Protein AF-A0A952TZ99-F1 (afdb_monomer_lite)

pLDDT: mean 70.32, std 14.77, range [40.38, 92.81]

Radius of gyration: 36.83 Å; chains: 1; bounding box: 68×53×85 Å

Sequence (101 aa):
MKSSGDKPKTSSVPHEWQGDPLVTAEKIFSWAKEQIPLVDCFLVAMSVHVILLPIMWIAGWALPWPKPPVITTIIEYDLRNWPKVAKPKDVVQIVDPDLNP

Structure (mmCIF, N/CA/C/O backbone):
data_AF-A0A952TZ99-F1
#
_entry.id   AF-A0A952TZ99-F1
#
loop_
_atom_site.group_PDB
_atom_site.id
_atom_site.type_symbol
_atom_site.label_atom_id
_atom_site.label_alt_id
_atom_site.label_comp_id
_atom_site.label_asym_id
_atom_site.label_entity_id
_atom_site.label_seq_id
_atom_site.pdbx_PDB_ins_code
_atom_site.Cartn_x
_atom_site.Cartn_y
_atom_site.Cartn_z
_atom_site.occupancy
_atom_site.B_iso_or_equiv
_atom_site.auth_seq_id
_atom_site.auth_comp_id
_atom_site.auth_asym_id
_atom_site.auth_atom_id
_atom_site.pdbx_PDB_model_num
ATOM 1 N N . MET A 1 1 ? -4.469 -46.878 -50.139 1.00 46.84 1 MET A N 1
ATOM 2 C CA . MET A 1 1 ? -4.219 -46.066 -48.928 1.00 46.84 1 MET A CA 1
ATOM 3 C C . MET A 1 1 ? -3.200 -44.984 -49.261 1.00 46.84 1 MET A C 1
ATOM 5 O O . MET A 1 1 ? -2.034 -45.303 -49.445 1.00 46.84 1 MET A O 1
ATOM 9 N N . LYS A 1 2 ? -3.626 -43.727 -49.409 1.00 40.38 2 LYS A N 1
ATOM 10 C CA . LYS A 1 2 ? -2.728 -42.563 -49.439 1.00 40.38 2 LYS A CA 1
ATOM 11 C C . LYS A 1 2 ? -3.336 -41.515 -48.514 1.00 40.38 2 LYS A C 1
ATOM 13 O O . LYS A 1 2 ? -4.358 -40.922 -48.835 1.00 40.38 2 LYS A O 1
ATOM 18 N N . SER A 1 3 ? -2.741 -41.411 -47.330 1.00 47.81 3 SER A N 1
ATOM 19 C CA . SER A 1 3 ? -3.019 -40.383 -46.332 1.00 47.81 3 SER A CA 1
ATOM 20 C C . SER A 1 3 ? -2.532 -39.046 -46.891 1.00 47.81 3 SER A C 1
ATOM 22 O O . SER A 1 3 ? -1.335 -38.879 -47.125 1.00 47.81 3 SER A O 1
ATOM 24 N N . SER A 1 4 ? -3.458 -38.135 -47.190 1.00 45.50 4 SER A N 1
ATOM 25 C CA . SER A 1 4 ? -3.139 -36.759 -47.564 1.00 45.50 4 SER A CA 1
ATOM 26 C C . SER A 1 4 ? -3.068 -35.954 -46.274 1.00 45.50 4 SER A C 1
ATOM 28 O O . SER A 1 4 ? -4.094 -35.558 -45.733 1.00 45.50 4 SER A O 1
ATOM 30 N N . GLY A 1 5 ? -1.858 -35.803 -45.736 1.00 44.69 5 GLY A N 1
ATOM 31 C CA . GLY A 1 5 ? -1.610 -34.974 -44.564 1.00 44.69 5 GLY A CA 1
ATOM 32 C C . GLY A 1 5 ? -1.842 -33.503 -44.890 1.00 44.69 5 GLY A C 1
ATOM 33 O O . GLY A 1 5 ? -1.146 -32.936 -45.735 1.00 44.69 5 GLY A O 1
ATOM 34 N N . ASP A 1 6 ? -2.807 -32.901 -44.201 1.00 49.31 6 ASP A N 1
ATOM 35 C CA . ASP A 1 6 ? -2.952 -31.455 -44.083 1.00 49.31 6 ASP A CA 1
ATOM 36 C C . ASP A 1 6 ? -1.644 -30.853 -43.556 1.00 49.31 6 ASP A C 1
ATOM 38 O O . ASP A 1 6 ? -1.185 -31.168 -42.455 1.00 49.31 6 ASP A O 1
ATOM 42 N N . LYS A 1 7 ? -1.020 -29.979 -44.351 1.00 50.00 7 LYS A N 1
ATOM 43 C CA . LYS A 1 7 ? 0.069 -29.125 -43.868 1.00 50.00 7 LYS A CA 1
ATOM 44 C C . LYS A 1 7 ? -0.539 -27.933 -43.117 1.00 50.00 7 LYS A C 1
ATOM 46 O O . LYS A 1 7 ? -1.457 -27.303 -43.645 1.00 50.00 7 LYS A O 1
ATOM 51 N N . PRO A 1 8 ? -0.032 -27.581 -41.924 1.00 46.59 8 PRO A N 1
ATOM 52 C CA . PRO A 1 8 ? -0.563 -26.468 -41.152 1.00 46.59 8 PRO A CA 1
ATOM 53 C C . PRO A 1 8 ? -0.279 -25.146 -41.875 1.00 46.59 8 PRO A C 1
ATOM 55 O O . PRO A 1 8 ? 0.852 -24.880 -42.284 1.00 46.59 8 PRO A O 1
ATOM 58 N N . LYS A 1 9 ? -1.317 -24.314 -42.029 1.00 46.62 9 LYS A N 1
ATOM 59 C CA . LYS A 1 9 ? -1.200 -22.926 -42.488 1.00 46.62 9 LYS A CA 1
ATOM 60 C C . LYS A 1 9 ? -0.266 -22.182 -41.534 1.00 46.62 9 LYS A C 1
ATOM 62 O O . LYS A 1 9 ? -0.642 -21.864 -40.409 1.00 46.62 9 LYS A O 1
ATOM 67 N N . THR A 1 10 ? 0.952 -21.915 -41.988 1.00 49.53 10 THR A N 1
ATOM 68 C CA . THR A 1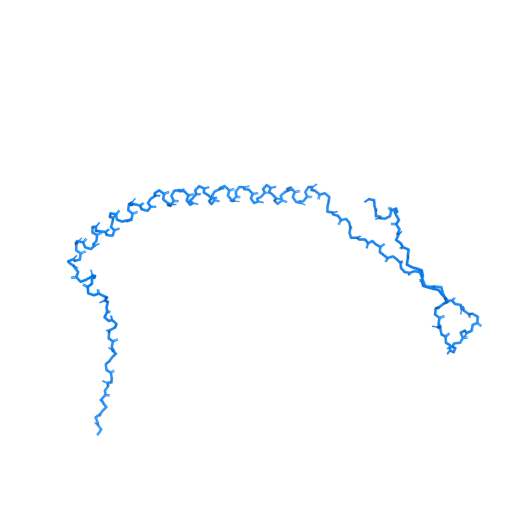 10 ? 1.870 -20.975 -41.351 1.00 49.53 10 THR A CA 1
ATOM 69 C C . THR A 1 10 ? 1.195 -19.612 -41.324 1.00 49.53 10 THR A C 1
ATOM 71 O O . THR A 1 10 ? 0.962 -19.013 -42.372 1.00 49.53 10 THR A O 1
ATOM 74 N N . SER A 1 11 ? 0.843 -19.173 -40.118 1.00 50.00 11 SER A N 1
ATOM 75 C CA . SER A 1 11 ? 0.426 -17.814 -39.786 1.00 50.00 11 SER A CA 1
ATOM 76 C C . SER A 1 11 ? 1.381 -16.821 -40.449 1.00 50.00 11 SER A C 1
ATOM 78 O O . SER A 1 11 ? 2.515 -16.650 -40.003 1.00 50.00 11 SER A O 1
ATOM 80 N N . SER A 1 12 ? 0.938 -16.209 -41.545 1.00 54.94 12 SER A N 1
ATOM 81 C CA . SER A 1 12 ? 1.674 -15.169 -42.249 1.00 54.94 12 SER A CA 1
ATOM 82 C C . SER A 1 12 ? 1.760 -13.945 -41.346 1.00 54.94 12 SER A C 1
ATOM 84 O O . SER A 1 12 ? 0.761 -13.267 -41.107 1.00 54.94 12 SER A O 1
ATOM 86 N N . VAL A 1 13 ? 2.960 -13.701 -40.827 1.00 60.31 13 VAL A N 1
ATOM 87 C CA . VAL A 1 13 ? 3.334 -12.450 -40.165 1.00 60.31 13 VAL A CA 1
ATOM 88 C C . VAL A 1 13 ? 3.039 -11.286 -41.133 1.00 60.31 13 VAL A C 1
ATOM 90 O O . VAL A 1 13 ? 3.228 -11.460 -42.340 1.00 60.31 13 VAL A O 1
ATOM 93 N N . PRO A 1 14 ? 2.536 -10.128 -40.662 1.00 58.16 14 PRO A N 1
ATOM 94 C CA . PRO A 1 14 ? 2.203 -9.004 -41.535 1.00 58.16 14 PRO A CA 1
ATOM 95 C C . PRO A 1 14 ? 3.403 -8.575 -42.389 1.00 58.16 14 PRO A C 1
ATOM 97 O O . PRO A 1 14 ? 4.516 -8.468 -41.880 1.00 58.16 14 PRO A O 1
ATOM 100 N N . HIS A 1 15 ? 3.160 -8.276 -43.669 1.00 56.41 15 HIS A N 1
ATOM 101 C CA . HIS A 1 15 ? 4.173 -7.919 -44.680 1.00 56.41 15 HIS A CA 1
ATOM 102 C C . HIS A 1 15 ? 5.069 -6.720 -44.282 1.00 56.41 15 HIS A C 1
ATOM 104 O O . HIS A 1 15 ? 6.140 -6.522 -44.843 1.00 56.41 15 HIS A O 1
ATOM 110 N N . GLU A 1 16 ? 4.657 -5.928 -43.288 1.00 58.34 16 GLU A N 1
ATOM 111 C CA . GLU A 1 16 ? 5.422 -4.811 -42.715 1.00 58.34 16 GLU A CA 1
ATOM 112 C C . GLU A 1 16 ? 6.670 -5.255 -41.923 1.00 58.34 16 GLU A C 1
ATOM 114 O O . GLU A 1 16 ? 7.613 -4.483 -41.766 1.00 58.34 16 GLU A O 1
ATOM 119 N N . TRP A 1 17 ? 6.715 -6.512 -41.471 1.00 56.72 17 TRP A N 1
ATOM 120 C CA . TRP A 1 17 ? 7.840 -7.087 -40.719 1.00 56.72 17 TRP A CA 1
ATOM 121 C C . TRP A 1 17 ? 8.797 -7.907 -41.591 1.00 56.72 17 TRP A C 1
ATOM 123 O O . TRP A 1 17 ? 9.708 -8.557 -41.084 1.00 56.72 17 TRP A O 1
ATOM 133 N N . GLN A 1 18 ? 8.606 -7.881 -42.911 1.00 59.75 18 GLN A N 1
ATOM 134 C CA . GLN A 1 18 ? 9.430 -8.595 -43.884 1.00 59.75 18 GLN A CA 1
ATOM 135 C C . GLN A 1 18 ? 10.614 -7.722 -44.348 1.00 59.75 18 GLN A C 1
ATOM 137 O O . GLN A 1 18 ? 10.832 -7.532 -45.541 1.00 59.75 18 GLN A O 1
ATOM 142 N N . GLY A 1 19 ? 11.338 -7.126 -43.397 1.00 65.50 19 GLY A N 1
ATOM 143 C CA . GLY A 1 19 ? 12.552 -6.337 -43.635 1.00 65.50 19 GLY A CA 1
ATOM 144 C C . GLY A 1 19 ? 13.808 -7.090 -43.201 1.00 65.50 19 GLY A C 1
ATOM 145 O O . GLY A 1 19 ? 13.726 -7.999 -42.373 1.00 65.50 19 GLY A O 1
ATOM 146 N N . ASP A 1 20 ? 14.969 -6.715 -43.749 1.00 70.88 20 ASP A N 1
ATOM 147 C CA . ASP A 1 20 ? 16.261 -7.327 -43.416 1.00 70.88 20 ASP A CA 1
ATOM 148 C C . ASP A 1 20 ? 16.429 -7.483 -41.889 1.00 70.88 20 ASP A C 1
ATOM 150 O O . ASP A 1 20 ? 16.154 -6.542 -41.130 1.00 70.88 20 ASP A O 1
ATOM 154 N N . PRO A 1 21 ? 16.875 -8.655 -41.395 1.00 68.38 21 PRO A N 1
ATOM 155 C CA . PRO A 1 21 ? 16.900 -8.959 -39.961 1.00 68.38 21 PRO A CA 1
ATOM 156 C C . PRO A 1 21 ? 17.784 -7.991 -39.164 1.00 68.38 21 PRO A C 1
ATOM 158 O O . PRO A 1 21 ? 17.516 -7.737 -37.993 1.00 68.38 21 PRO A O 1
ATOM 161 N N . LEU A 1 22 ? 18.797 -7.404 -39.809 1.00 69.38 22 LEU A N 1
ATOM 162 C CA . LEU A 1 22 ? 19.672 -6.395 -39.210 1.00 69.38 22 LEU A CA 1
ATOM 163 C C . LEU A 1 22 ? 18.953 -5.051 -39.007 1.00 69.38 22 LEU A C 1
ATOM 165 O O . LEU A 1 22 ? 19.009 -4.489 -37.918 1.00 69.38 22 LEU A O 1
ATOM 169 N N . VAL A 1 23 ? 18.198 -4.584 -40.005 1.00 72.38 23 VAL A N 1
ATOM 170 C CA . VAL A 1 23 ? 17.434 -3.322 -39.932 1.00 72.38 23 VAL A CA 1
ATOM 171 C C . VAL A 1 23 ? 16.301 -3.432 -38.908 1.00 72.38 23 VAL A C 1
ATOM 173 O O . VAL A 1 23 ? 16.020 -2.496 -38.159 1.00 72.38 23 VAL A O 1
ATOM 176 N N . THR A 1 24 ? 15.675 -4.606 -38.824 1.00 75.00 24 THR A N 1
ATOM 177 C CA . THR A 1 24 ? 14.631 -4.891 -37.833 1.00 75.00 24 THR A CA 1
ATOM 178 C C . THR A 1 24 ? 15.200 -4.897 -36.411 1.00 75.00 24 THR A C 1
ATOM 180 O O . THR A 1 24 ? 14.587 -4.331 -35.507 1.00 75.00 24 THR A O 1
ATOM 183 N N . ALA A 1 25 ? 16.393 -5.466 -36.206 1.00 79.31 25 ALA A N 1
ATOM 184 C CA . ALA A 1 25 ? 17.064 -5.464 -34.906 1.00 79.31 25 ALA A CA 1
ATOM 185 C C . ALA A 1 25 ? 17.446 -4.046 -34.448 1.00 79.31 25 ALA A C 1
ATOM 187 O O . ALA A 1 25 ? 17.205 -3.690 -33.294 1.00 79.31 25 ALA A O 1
ATOM 188 N N . GLU A 1 26 ? 17.978 -3.217 -35.347 1.00 83.00 26 GLU A N 1
ATOM 189 C CA . GLU A 1 26 ? 18.319 -1.822 -35.041 1.00 83.00 26 GLU A CA 1
ATOM 190 C C . GLU A 1 26 ? 17.081 -0.995 -34.673 1.00 83.00 26 GLU A C 1
ATOM 192 O O . GLU A 1 26 ? 17.108 -0.248 -33.693 1.00 83.00 26 GLU A O 1
ATOM 197 N N . LYS A 1 27 ? 15.968 -1.193 -35.392 1.00 80.62 27 LYS A N 1
ATOM 198 C CA . LYS A 1 27 ? 14.689 -0.517 -35.128 1.00 80.62 27 LYS A CA 1
ATOM 199 C C . LYS A 1 27 ? 14.065 -0.939 -33.794 1.00 80.62 27 LYS A C 1
ATOM 201 O O . LYS A 1 27 ? 13.515 -0.107 -33.074 1.00 80.62 27 LYS A O 1
ATOM 206 N N . ILE A 1 28 ? 14.168 -2.220 -33.437 1.00 83.62 28 ILE A N 1
ATOM 207 C CA . ILE A 1 28 ? 13.726 -2.720 -32.126 1.00 83.62 28 ILE A CA 1
ATOM 208 C C . ILE A 1 28 ? 14.606 -2.141 -31.016 1.00 83.62 28 ILE A C 1
ATOM 210 O O . ILE A 1 28 ? 14.099 -1.772 -29.960 1.00 83.62 28 ILE A O 1
ATOM 214 N N . PHE A 1 29 ? 15.913 -2.020 -31.245 1.00 84.19 29 PHE A N 1
ATOM 215 C CA . PHE A 1 29 ? 16.838 -1.483 -30.252 1.00 84.19 29 PHE A CA 1
ATOM 216 C C . PHE A 1 29 ? 16.652 0.021 -30.021 1.00 84.19 29 PHE A C 1
ATOM 218 O O . PHE A 1 29 ? 16.690 0.471 -28.873 1.00 84.19 29 PHE A O 1
ATOM 225 N N . SER A 1 30 ? 16.411 0.803 -31.077 1.00 84.06 30 SER A N 1
ATOM 226 C CA . SER A 1 30 ? 16.079 2.226 -30.939 1.00 84.06 30 SER A CA 1
ATOM 227 C C . SER A 1 30 ? 14.747 2.412 -30.215 1.00 84.06 30 SER A C 1
ATOM 229 O O . SER A 1 30 ? 14.677 3.193 -29.270 1.00 84.06 30 SER A O 1
ATOM 231 N N . TRP A 1 31 ? 13.733 1.620 -30.570 1.00 84.94 31 TRP A N 1
ATOM 232 C CA . TRP A 1 31 ? 12.444 1.622 -29.881 1.00 84.94 31 TRP A CA 1
ATOM 233 C C . TRP A 1 31 ? 12.576 1.224 -28.402 1.00 84.94 31 TRP A C 1
ATOM 235 O O . TRP A 1 31 ? 12.000 1.870 -27.532 1.00 84.94 31 TRP A O 1
ATOM 245 N N . ALA A 1 32 ? 13.386 0.213 -28.080 1.00 83.12 32 ALA A N 1
ATOM 246 C CA . ALA A 1 32 ? 13.631 -0.201 -26.699 1.00 83.12 32 ALA A CA 1
ATOM 247 C C . ALA A 1 32 ? 14.346 0.888 -25.883 1.00 83.12 32 ALA A C 1
ATOM 249 O O . ALA A 1 32 ? 14.019 1.097 -24.715 1.00 83.12 32 ALA A O 1
ATOM 250 N N . LYS A 1 33 ? 15.283 1.625 -26.495 1.00 84.38 33 LYS A N 1
ATOM 251 C CA . LYS A 1 33 ? 15.922 2.785 -25.856 1.00 84.38 33 LYS A CA 1
ATOM 252 C C . LYS A 1 33 ? 14.928 3.899 -25.541 1.00 84.38 33 LYS A C 1
ATOM 254 O O . LYS A 1 33 ? 15.053 4.537 -24.501 1.00 84.38 33 LYS A O 1
ATOM 259 N N . GLU A 1 34 ? 13.931 4.107 -26.392 1.00 87.00 34 GLU A N 1
ATOM 260 C CA . GLU A 1 34 ? 12.865 5.084 -26.144 1.00 87.00 34 GLU A CA 1
ATOM 261 C C . GLU A 1 34 ? 11.961 4.690 -24.964 1.00 87.00 34 GLU A C 1
ATOM 263 O O . GLU A 1 34 ? 11.370 5.565 -24.335 1.00 87.00 34 GLU A O 1
ATOM 268 N N . GLN A 1 35 ? 11.890 3.401 -24.608 1.00 87.38 35 GLN A N 1
ATOM 269 C CA . GLN A 1 35 ? 11.110 2.928 -23.456 1.00 87.38 35 GLN A CA 1
ATOM 270 C C . GLN A 1 35 ? 11.838 3.064 -22.109 1.00 87.38 35 GLN A C 1
ATOM 272 O O . GLN A 1 35 ? 11.189 2.973 -21.068 1.00 87.38 35 GLN A O 1
ATOM 277 N N . ILE A 1 36 ? 13.153 3.315 -22.095 1.00 87.69 36 ILE A N 1
ATOM 278 C CA . ILE A 1 36 ? 13.950 3.489 -20.863 1.00 87.69 36 ILE A CA 1
ATOM 279 C C . ILE A 1 36 ? 13.301 4.471 -19.867 1.00 87.69 36 ILE A C 1
ATOM 281 O O . ILE A 1 36 ? 13.104 4.077 -18.719 1.00 87.69 36 ILE A O 1
ATOM 285 N N . PRO A 1 37 ? 12.884 5.696 -20.253 1.00 90.12 37 PRO A N 1
ATOM 286 C CA . PRO A 1 37 ? 12.267 6.627 -19.305 1.00 90.12 37 PRO A CA 1
ATOM 287 C C . PRO A 1 37 ? 10.922 6.141 -18.746 1.00 90.12 37 PRO A C 1
ATOM 289 O O . PRO A 1 37 ? 10.583 6.459 -17.605 1.00 90.12 37 PRO A O 1
ATOM 292 N N . LEU A 1 38 ? 10.151 5.357 -19.511 1.00 87.38 38 LEU A N 1
ATOM 293 C CA . LEU A 1 38 ? 8.911 4.760 -19.007 1.00 87.38 38 LEU A CA 1
ATOM 294 C C . LEU A 1 38 ? 9.206 3.680 -17.966 1.00 87.38 38 LEU A C 1
ATOM 296 O O . LEU A 1 38 ? 8.513 3.605 -16.952 1.00 87.38 38 LEU A O 1
ATOM 300 N N . VAL A 1 39 ? 10.244 2.873 -18.194 1.00 89.75 39 VAL A N 1
ATOM 301 C CA . VAL A 1 39 ? 10.688 1.848 -17.243 1.00 89.75 39 VAL A CA 1
ATOM 302 C C . VAL A 1 39 ? 11.233 2.493 -15.969 1.00 89.75 39 VAL A C 1
ATOM 304 O O . VAL A 1 39 ? 10.868 2.058 -14.879 1.00 89.75 39 VAL A O 1
ATOM 307 N N . ASP A 1 40 ? 12.016 3.565 -16.081 1.00 89.00 40 ASP A N 1
ATOM 308 C CA . ASP A 1 40 ? 12.514 4.314 -14.923 1.00 89.00 40 ASP A CA 1
ATOM 309 C C . ASP A 1 40 ? 11.361 4.908 -14.102 1.00 89.00 40 ASP A C 1
ATOM 311 O O . ASP A 1 40 ? 11.312 4.744 -12.881 1.00 89.00 40 ASP A O 1
ATOM 315 N N . CYS A 1 41 ? 10.377 5.533 -14.759 1.00 90.62 41 CYS A N 1
ATOM 316 C CA . CYS A 1 41 ? 9.192 6.062 -14.084 1.00 90.62 41 CYS A CA 1
ATOM 317 C C . CYS A 1 41 ? 8.376 4.950 -13.403 1.00 90.62 41 CYS A C 1
ATOM 319 O O . CYS A 1 41 ? 7.955 5.100 -12.254 1.00 90.62 41 CYS A O 1
ATOM 321 N N . PHE A 1 42 ? 8.205 3.810 -14.074 1.00 91.50 42 PHE A N 1
ATOM 322 C CA . PHE A 1 42 ? 7.520 2.644 -13.524 1.00 91.50 42 PHE A CA 1
ATOM 323 C C . PHE A 1 42 ? 8.243 2.066 -12.299 1.00 91.50 42 PHE A C 1
ATOM 325 O O . PHE A 1 42 ? 7.599 1.756 -11.296 1.00 91.50 42 PHE A O 1
ATOM 332 N N . LEU A 1 43 ? 9.574 1.966 -12.337 1.00 91.38 43 LEU A N 1
ATOM 333 C CA . LEU A 1 43 ? 10.380 1.489 -11.212 1.00 91.38 43 LEU A CA 1
ATOM 334 C C . LEU A 1 43 ? 10.313 2.440 -10.014 1.00 91.38 43 LEU A C 1
ATOM 336 O O . LEU A 1 43 ? 10.197 1.984 -8.874 1.00 91.38 43 LEU A O 1
ATOM 340 N N . VAL A 1 44 ? 10.329 3.752 -10.257 1.00 92.81 44 VAL A N 1
ATOM 341 C CA . VAL A 1 44 ? 10.132 4.759 -9.204 1.00 92.81 44 VAL A CA 1
ATOM 342 C C . VAL A 1 44 ? 8.722 4.668 -8.620 1.00 92.81 44 VAL A C 1
ATOM 344 O O . VAL A 1 44 ? 8.559 4.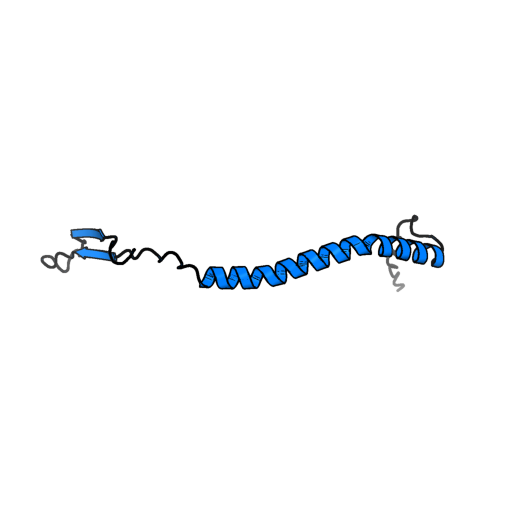670 -7.403 1.00 92.81 44 VAL A O 1
ATOM 347 N N . ALA A 1 45 ? 7.695 4.524 -9.457 1.00 91.06 45 ALA A N 1
ATOM 348 C CA . ALA A 1 45 ? 6.331 4.335 -8.978 1.00 91.06 45 ALA A CA 1
ATOM 349 C C . ALA A 1 45 ? 6.219 3.067 -8.114 1.00 91.06 45 ALA A C 1
ATOM 351 O O . ALA A 1 45 ? 5.670 3.120 -7.012 1.00 91.06 45 ALA A O 1
ATOM 352 N N . MET A 1 46 ? 6.790 1.946 -8.559 1.00 90.31 46 MET A N 1
ATOM 353 C CA . MET A 1 46 ? 6.812 0.692 -7.805 1.00 90.31 46 MET A CA 1
ATOM 354 C C . MET A 1 46 ? 7.544 0.820 -6.466 1.00 90.31 46 MET A C 1
ATOM 356 O O . MET A 1 46 ? 7.044 0.320 -5.459 1.00 90.31 46 MET A O 1
ATOM 360 N N . SER A 1 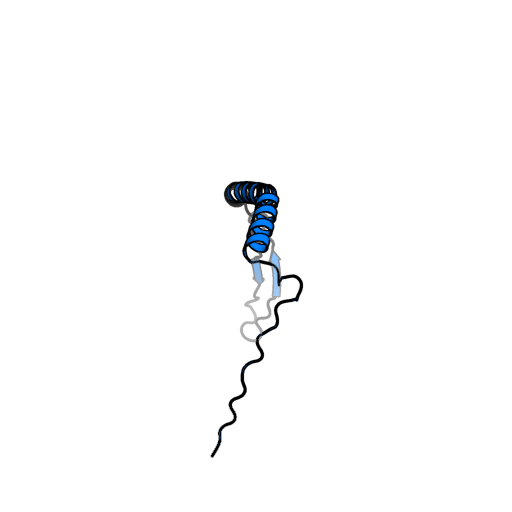47 ? 8.687 1.510 -6.417 1.00 91.88 47 SER A N 1
ATOM 361 C CA . SER A 1 47 ? 9.437 1.689 -5.168 1.00 91.88 47 SER A CA 1
ATOM 362 C C . SER A 1 47 ? 8.654 2.510 -4.141 1.00 91.88 47 SER A C 1
ATOM 364 O O . SER A 1 47 ? 8.598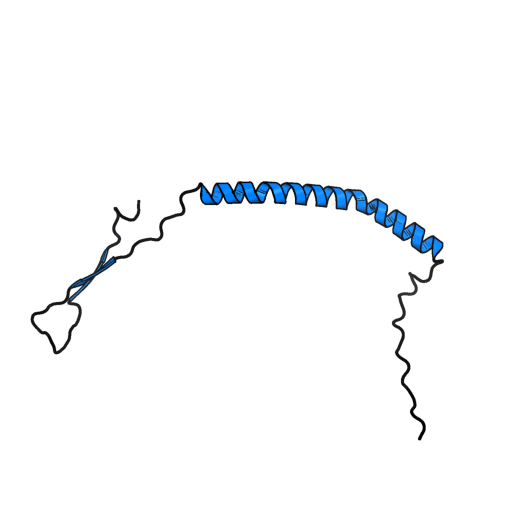 2.132 -2.969 1.00 91.88 47 SER A O 1
ATOM 366 N N . VAL A 1 48 ? 7.954 3.561 -4.580 1.00 92.38 48 VAL A N 1
ATOM 367 C CA . VAL A 1 48 ? 7.059 4.346 -3.718 1.00 92.38 48 VAL A CA 1
ATOM 368 C C . VAL A 1 48 ? 5.933 3.474 -3.162 1.00 92.38 48 VAL A C 1
ATOM 370 O O . VAL A 1 48 ? 5.673 3.523 -1.963 1.00 92.38 48 VAL A O 1
ATOM 373 N N . HIS A 1 49 ? 5.301 2.630 -3.982 1.00 89.56 49 HIS A N 1
ATOM 374 C CA . HIS A 1 49 ? 4.222 1.747 -3.521 1.00 89.56 49 HIS A CA 1
ATOM 375 C C . HIS A 1 49 ? 4.712 0.690 -2.525 1.00 89.56 49 HIS A C 1
ATOM 377 O O . HIS A 1 49 ? 4.044 0.443 -1.520 1.00 89.56 49 HIS A O 1
ATOM 383 N N . VAL A 1 50 ? 5.889 0.102 -2.761 1.00 91.94 50 VAL A N 1
ATOM 384 C CA . VAL A 1 50 ? 6.504 -0.876 -1.846 1.00 91.94 50 VAL A CA 1
ATOM 385 C C . VAL A 1 50 ? 6.814 -0.252 -0.485 1.00 91.94 50 VAL A C 1
ATOM 387 O O . VAL 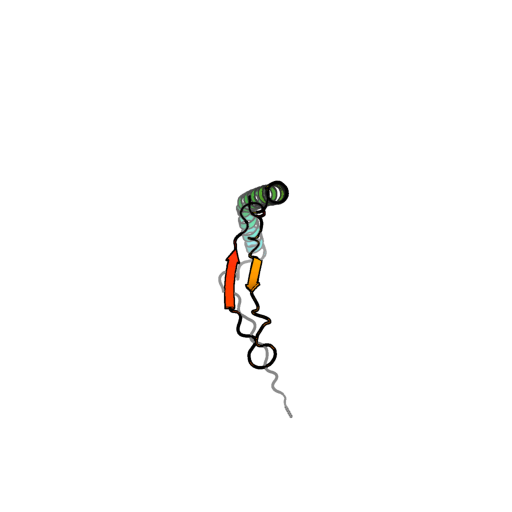A 1 50 ? 6.708 -0.942 0.523 1.00 91.94 50 VAL A O 1
ATOM 390 N N . ILE A 1 51 ? 7.151 1.040 -0.433 1.00 88.50 51 ILE A N 1
ATOM 391 C CA . ILE A 1 51 ? 7.402 1.762 0.825 1.00 88.50 51 ILE A CA 1
ATOM 392 C C . ILE A 1 51 ? 6.093 2.237 1.475 1.00 88.50 51 ILE A C 1
ATOM 394 O O . ILE A 1 51 ? 5.956 2.190 2.697 1.00 88.50 51 ILE A O 1
ATOM 398 N N . LEU A 1 52 ? 5.108 2.672 0.689 1.00 89.31 52 LEU A N 1
ATOM 399 C CA . LEU A 1 52 ? 3.840 3.191 1.207 1.00 89.31 52 LEU A CA 1
ATOM 400 C C . LEU A 1 52 ? 2.972 2.089 1.831 1.00 89.31 52 LEU A C 1
ATOM 402 O O . LEU A 1 52 ? 2.301 2.323 2.835 1.00 89.31 52 LEU A O 1
ATOM 406 N N . LEU A 1 53 ? 3.004 0.881 1.265 1.00 88.00 53 LEU A N 1
ATOM 407 C CA . LEU A 1 53 ? 2.223 -0.262 1.737 1.00 88.00 53 LEU A CA 1
ATOM 408 C C . LEU A 1 53 ? 2.518 -0.639 3.203 1.00 88.00 53 LEU A C 1
ATOM 410 O O . LEU A 1 53 ? 1.561 -0.713 3.972 1.00 88.00 53 LEU A O 1
ATOM 414 N N . PRO A 1 54 ? 3.775 -0.825 3.654 1.00 86.88 54 PRO A N 1
ATOM 415 C CA . PRO A 1 54 ? 4.066 -1.113 5.056 1.00 86.88 54 PRO A CA 1
ATOM 416 C C . PRO A 1 54 ? 3.736 0.064 5.981 1.00 86.88 54 PRO A C 1
ATOM 418 O O . PRO A 1 54 ? 3.287 -0.167 7.099 1.00 86.88 54 PRO A O 1
ATOM 421 N N . ILE A 1 55 ? 3.888 1.313 5.527 1.00 86.62 55 ILE A N 1
ATOM 422 C CA . ILE A 1 55 ? 3.504 2.495 6.318 1.00 86.62 55 ILE A CA 1
ATOM 423 C C . ILE A 1 55 ? 1.990 2.505 6.552 1.00 86.62 55 ILE A C 1
ATOM 425 O O . ILE A 1 55 ? 1.538 2.635 7.690 1.00 86.62 55 ILE A O 1
ATOM 429 N N . MET A 1 56 ? 1.205 2.320 5.490 1.00 87.12 56 MET A N 1
ATOM 430 C CA . MET A 1 56 ? -0.254 2.251 5.572 1.00 87.12 56 MET A CA 1
ATOM 431 C C . MET A 1 56 ? -0.716 1.040 6.385 1.00 87.12 56 MET A C 1
ATOM 433 O O . MET A 1 56 ? -1.664 1.143 7.160 1.00 87.12 56 MET A O 1
ATOM 437 N N . TRP A 1 57 ? -0.018 -0.090 6.259 1.00 86.50 57 TRP A N 1
ATOM 438 C CA . TRP A 1 57 ? -0.282 -1.286 7.049 1.00 86.50 57 TRP A CA 1
ATOM 439 C C . TRP A 1 57 ? -0.104 -1.011 8.542 1.00 86.50 57 TRP A C 1
ATOM 441 O O . TRP A 1 57 ? -1.027 -1.236 9.320 1.00 86.50 57 TRP A O 1
ATOM 451 N N . ILE A 1 58 ? 1.040 -0.455 8.947 1.00 86.38 58 ILE A N 1
ATOM 452 C CA . ILE A 1 58 ? 1.312 -0.115 10.350 1.00 86.38 58 ILE A CA 1
ATOM 453 C C . ILE A 1 58 ? 0.301 0.918 10.863 1.00 86.38 58 ILE A C 1
ATOM 455 O O . ILE A 1 58 ? -0.214 0.761 11.968 1.00 86.38 58 ILE A O 1
ATOM 459 N N . ALA A 1 59 ? -0.036 1.931 10.062 1.00 84.88 59 ALA A N 1
ATOM 460 C CA . ALA A 1 59 ? -1.050 2.919 10.425 1.00 84.88 59 ALA A CA 1
ATOM 461 C C . ALA A 1 59 ? -2.434 2.280 10.647 1.00 84.88 59 ALA A C 1
ATOM 463 O O . ALA A 1 59 ? -3.116 2.630 11.607 1.00 84.88 59 ALA A O 1
ATOM 464 N N . GLY A 1 60 ? -2.823 1.305 9.820 1.00 83.88 60 GLY A N 1
ATOM 465 C CA . GLY A 1 60 ? -4.071 0.555 9.981 1.00 83.88 60 GLY A CA 1
ATOM 466 C C . GLY A 1 60 ? -4.119 -0.295 11.254 1.00 83.88 60 GLY A C 1
ATOM 467 O O . GLY A 1 60 ? -5.183 -0.451 11.842 1.00 83.88 60 GLY A O 1
ATOM 468 N N . TRP A 1 61 ? -2.978 -0.805 11.723 1.00 80.12 61 TRP A N 1
ATOM 469 C CA . TRP A 1 61 ? -2.887 -1.483 13.024 1.00 80.12 61 TRP A CA 1
ATOM 470 C C . TRP A 1 61 ? -2.848 -0.512 14.208 1.00 80.12 61 TRP A C 1
ATOM 472 O O . TRP A 1 61 ? -3.307 -0.859 15.294 1.00 80.12 61 TRP A O 1
ATOM 482 N N . ALA A 1 62 ? -2.289 0.683 14.015 1.00 77.88 62 ALA A N 1
ATOM 483 C CA . ALA A 1 62 ? -2.168 1.698 15.058 1.00 77.88 62 ALA A CA 1
ATOM 484 C C . ALA A 1 62 ? -3.476 2.468 15.310 1.00 77.88 62 ALA A C 1
ATOM 486 O O . ALA A 1 62 ? -3.685 2.977 16.411 1.00 77.88 62 ALA A O 1
ATOM 487 N N . LEU A 1 63 ? -4.353 2.569 14.309 1.00 76.94 63 LEU A N 1
ATOM 488 C CA . LEU A 1 63 ? -5.669 3.178 14.464 1.00 76.94 63 LEU A CA 1
ATOM 489 C C . LEU A 1 63 ? -6.608 2.217 15.213 1.00 76.94 63 LEU A C 1
ATOM 491 O O . LEU A 1 63 ? -6.694 1.042 14.850 1.00 76.94 63 LEU A O 1
ATOM 495 N N . PRO A 1 64 ? -7.331 2.684 16.249 1.00 73.81 64 PRO A N 1
ATOM 496 C CA . PRO A 1 64 ? -8.333 1.862 16.905 1.00 73.81 64 PRO A CA 1
ATOM 497 C C . PRO A 1 64 ? -9.425 1.531 15.888 1.00 73.81 64 PRO A C 1
ATOM 499 O O . PRO A 1 64 ? -10.130 2.415 15.400 1.00 73.81 64 PRO A O 1
ATOM 502 N N . TRP A 1 65 ? -9.548 0.250 15.550 1.00 75.56 65 TRP A N 1
ATOM 503 C CA . TRP A 1 65 ? -10.646 -0.224 14.720 1.00 75.56 65 TRP A CA 1
ATOM 504 C C . TRP A 1 65 ? -11.973 0.106 15.410 1.00 75.56 65 TRP A C 1
ATOM 506 O O . TRP A 1 65 ? -12.072 -0.070 16.631 1.00 75.56 65 TRP A O 1
ATOM 516 N N . PRO A 1 66 ? -12.993 0.573 14.666 1.00 73.69 66 PRO A N 1
ATOM 517 C CA . PRO A 1 66 ? -14.317 0.762 15.236 1.00 73.69 66 PRO A CA 1
ATOM 518 C C . PRO A 1 66 ? -14.767 -0.570 15.837 1.00 73.69 66 PRO A C 1
ATOM 520 O O . PRO A 1 66 ? -14.768 -1.602 15.159 1.00 73.69 66 PRO A O 1
ATOM 523 N N . LYS A 1 67 ? -15.082 -0.562 17.135 1.00 69.75 67 LYS A N 1
ATOM 524 C CA . LYS A 1 67 ? -15.549 -1.763 17.826 1.00 69.75 67 LYS A CA 1
ATOM 525 C C . LYS A 1 67 ? -16.866 -2.202 17.176 1.00 69.75 67 LYS A C 1
ATOM 527 O O . LYS A 1 67 ? -17.717 -1.351 16.912 1.00 69.75 67 LYS A O 1
ATOM 532 N N . PRO A 1 68 ? -17.047 -3.499 16.875 1.00 70.38 68 PRO A N 1
ATOM 533 C CA . PRO A 1 68 ? -18.332 -3.977 16.390 1.00 70.38 68 PRO A CA 1
ATOM 534 C C . PRO A 1 68 ? -19.395 -3.731 17.474 1.00 70.38 68 PRO A C 1
ATOM 536 O O . PRO A 1 68 ? -19.119 -4.001 18.647 1.00 70.38 68 PRO A O 1
ATOM 539 N N . PRO A 1 69 ? -20.593 -3.233 17.115 1.00 71.19 69 PRO A N 1
ATOM 540 C CA . PRO A 1 69 ? -21.630 -2.945 18.094 1.00 71.19 69 PRO A CA 1
ATOM 541 C C . PRO A 1 69 ? -22.049 -4.235 18.798 1.00 71.19 69 PRO A C 1
ATOM 543 O O . PRO A 1 69 ? -22.412 -5.225 18.155 1.00 71.19 69 PRO A O 1
ATOM 546 N N . VAL A 1 70 ? -22.010 -4.224 20.128 1.00 70.31 70 VAL A N 1
ATOM 547 C CA . VAL A 1 70 ? -22.467 -5.352 20.939 1.00 70.31 70 VAL A CA 1
ATOM 548 C C . VAL A 1 70 ? -23.966 -5.194 21.171 1.00 70.31 70 VAL A C 1
ATOM 550 O O . VAL A 1 70 ? -24.404 -4.384 21.982 1.00 70.31 70 VAL A O 1
ATOM 553 N N . ILE A 1 71 ? -24.763 -5.959 20.425 1.00 70.44 71 ILE A N 1
ATOM 554 C CA . ILE A 1 71 ? -26.220 -6.003 20.586 1.00 70.44 71 ILE A CA 1
ATOM 555 C C . ILE A 1 71 ? -26.541 -7.138 21.555 1.00 70.44 71 ILE A C 1
ATOM 557 O O . ILE A 1 71 ? -26.347 -8.309 21.221 1.00 70.44 71 ILE A O 1
ATOM 561 N N . THR A 1 72 ? -27.044 -6.814 22.746 1.00 67.75 72 THR A N 1
ATOM 562 C CA . THR A 1 72 ? -27.577 -7.825 23.666 1.00 67.75 72 THR A CA 1
ATOM 563 C C . THR A 1 72 ? -29.101 -7.843 23.570 1.00 67.75 72 THR A C 1
ATOM 565 O O . THR A 1 72 ? -29.770 -6.811 23.588 1.00 67.75 72 THR A O 1
ATOM 568 N N . THR A 1 73 ? -29.668 -9.037 23.386 1.00 67.31 73 THR A N 1
ATOM 569 C CA . THR A 1 73 ? -31.123 -9.239 23.387 1.00 67.31 73 THR A CA 1
ATOM 570 C C . THR A 1 73 ? -31.500 -9.909 24.696 1.00 67.31 73 THR A C 1
ATOM 572 O O . THR A 1 73 ? -31.113 -11.056 24.931 1.00 67.31 73 THR A O 1
ATOM 575 N N . ILE A 1 74 ? -32.241 -9.203 25.548 1.00 66.94 74 ILE A N 1
ATOM 576 C CA . ILE A 1 74 ? -32.774 -9.765 26.791 1.00 66.94 74 ILE A CA 1
ATOM 577 C C . ILE A 1 74 ? -34.164 -10.316 26.486 1.00 66.94 74 ILE A C 1
ATOM 579 O O . ILE A 1 74 ? -35.022 -9.604 25.964 1.00 66.94 74 ILE A O 1
ATOM 583 N N . ILE A 1 75 ? -34.372 -11.599 26.783 1.00 63.91 75 ILE A N 1
ATOM 584 C CA . ILE A 1 75 ? -35.654 -12.271 26.573 1.00 63.91 75 ILE A CA 1
ATOM 585 C C . ILE A 1 75 ? -36.295 -12.505 27.937 1.00 63.91 75 ILE A C 1
ATOM 587 O O . ILE A 1 75 ? -35.828 -13.343 28.712 1.00 63.91 75 ILE A O 1
ATOM 591 N N . GLU A 1 76 ? -37.377 -11.786 28.225 1.00 64.00 76 GLU A N 1
ATOM 592 C CA . GLU A 1 76 ? -38.165 -12.027 29.431 1.00 64.00 76 GLU A CA 1
ATOM 593 C C . GLU A 1 76 ? -39.165 -13.164 29.186 1.00 64.00 76 GLU A C 1
ATOM 595 O O . GLU A 1 76 ? -40.148 -13.028 28.446 1.00 64.00 76 GLU A O 1
ATOM 600 N N . TYR A 1 77 ? -38.915 -14.310 29.822 1.00 58.25 77 TYR A N 1
ATOM 601 C CA . TYR A 1 77 ? -39.846 -15.436 29.834 1.00 58.25 77 TYR A CA 1
ATOM 602 C C . TYR A 1 77 ? -40.748 -15.363 31.066 1.00 58.25 77 TYR A C 1
ATOM 604 O O . TYR A 1 77 ? -40.278 -15.417 32.202 1.00 58.25 77 TYR A O 1
ATOM 612 N N . ASP A 1 78 ? -42.062 -15.304 30.847 1.00 60.47 78 ASP A N 1
ATOM 613 C CA . ASP A 1 78 ? -43.029 -15.495 31.924 1.00 60.47 78 ASP A CA 1
ATOM 614 C C . ASP A 1 78 ? -43.155 -16.995 32.241 1.00 60.47 78 ASP A C 1
ATOM 616 O O . ASP A 1 78 ? -43.793 -17.767 31.521 1.00 60.47 78 ASP A O 1
ATOM 620 N N . LEU A 1 79 ? -42.507 -17.420 33.328 1.00 61.75 79 LEU A N 1
ATOM 621 C CA . LEU A 1 79 ? -42.454 -18.818 33.768 1.00 61.75 79 LEU A CA 1
ATOM 622 C C . LEU A 1 79 ? -43.779 -19.325 34.367 1.00 61.75 79 LEU A C 1
ATOM 624 O O . LEU A 1 79 ? -43.891 -20.516 34.657 1.00 61.75 79 LEU A O 1
ATOM 628 N N . ARG A 1 80 ? -44.799 -18.473 34.552 1.00 64.06 80 ARG A N 1
ATOM 629 C CA . ARG A 1 80 ? -46.058 -18.866 35.215 1.00 64.06 80 ARG A CA 1
ATOM 630 C C . ARG A 1 80 ? -46.945 -19.813 34.399 1.00 64.06 80 ARG A C 1
ATOM 632 O O . ARG A 1 80 ? -47.759 -20.506 34.998 1.00 64.06 80 ARG A O 1
ATOM 639 N N . ASN A 1 81 ? -46.777 -19.878 33.074 1.00 58.47 81 ASN A N 1
ATOM 640 C CA . ASN A 1 81 ? -47.584 -20.715 32.165 1.00 58.47 81 ASN A CA 1
ATOM 641 C C . ASN A 1 81 ? -46.766 -21.775 31.395 1.00 58.47 81 ASN A C 1
ATOM 643 O O . ASN A 1 81 ? -47.199 -22.291 30.356 1.00 58.47 81 ASN A O 1
ATOM 647 N N . TRP A 1 82 ? -45.586 -22.137 31.903 1.00 50.66 82 TRP A N 1
ATOM 648 C CA . TRP A 1 82 ? -44.796 -23.243 31.357 1.00 50.66 82 TRP A CA 1
ATOM 649 C C . TRP A 1 82 ? -45.543 -24.575 31.589 1.00 50.66 82 TRP A C 1
ATOM 651 O O . TRP A 1 82 ? -45.896 -24.849 32.736 1.00 50.66 82 TRP A O 1
ATOM 661 N N . PRO A 1 83 ? -45.854 -25.396 30.555 1.00 59.50 83 PRO A N 1
ATOM 662 C CA . PRO A 1 83 ? -45.057 -25.624 29.345 1.00 59.50 83 PRO A CA 1
ATOM 663 C C . PRO A 1 83 ? -45.799 -25.420 28.004 1.00 59.50 83 PRO A C 1
ATOM 665 O O . PRO A 1 83 ? -45.300 -25.865 26.973 1.00 59.50 83 PRO A O 1
ATOM 668 N N . LYS A 1 84 ? -47.001 -24.821 27.960 1.00 57.44 84 LYS A N 1
ATOM 669 C CA . LYS A 1 84 ? -47.839 -24.899 26.738 1.00 57.44 84 LYS A CA 1
ATOM 670 C C . LYS A 1 84 ? -47.611 -23.815 25.685 1.00 57.44 84 LYS A C 1
ATOM 672 O O . LYS A 1 84 ? -47.964 -24.045 24.535 1.00 57.44 84 LYS A O 1
ATOM 677 N N . VAL A 1 85 ? -46.989 -22.685 26.010 1.00 63.12 85 VAL A N 1
ATOM 678 C CA . VAL A 1 85 ? -46.507 -21.726 25.000 1.00 63.12 85 VAL A CA 1
ATOM 679 C C . VAL A 1 85 ? -45.503 -20.799 25.669 1.00 63.12 85 VAL A C 1
ATOM 681 O O . VAL A 1 85 ? -45.883 -19.846 26.343 1.00 63.12 85 VAL A O 1
ATOM 684 N N . ALA A 1 86 ? -44.212 -21.077 25.502 1.00 56.84 86 ALA A N 1
ATOM 685 C CA . ALA A 1 86 ? -43.156 -20.141 25.864 1.00 56.84 86 ALA A CA 1
ATOM 686 C C . ALA A 1 86 ? -43.149 -18.993 24.843 1.00 56.84 86 ALA A C 1
ATOM 688 O O . ALA A 1 86 ? -42.307 -18.948 23.949 1.00 56.84 86 ALA A O 1
ATOM 689 N N . LYS A 1 87 ? -44.151 -18.110 24.904 1.00 56.56 87 LYS A N 1
ATOM 690 C CA . LYS A 1 87 ? -44.102 -16.855 24.156 1.00 56.56 87 LYS A CA 1
ATOM 691 C C . LYS A 1 87 ? -43.303 -15.852 24.989 1.00 56.56 87 LYS A C 1
ATOM 693 O O . LYS A 1 87 ? -43.686 -15.622 26.137 1.00 56.56 87 LYS A O 1
ATOM 698 N N . PRO A 1 88 ? -42.206 -15.290 24.453 1.00 56.78 88 PRO A N 1
ATOM 699 C CA . PRO A 1 88 ? -41.484 -14.229 25.138 1.00 56.78 88 PRO A CA 1
ATOM 700 C C . PRO A 1 88 ? -42.445 -13.063 25.375 1.00 56.78 88 PRO A C 1
ATOM 702 O O . PRO A 1 88 ? -43.182 -12.670 24.466 1.00 56.78 88 PRO A O 1
ATOM 705 N N . LYS A 1 89 ? -42.501 -12.587 26.622 1.00 62.69 89 LYS A N 1
ATOM 706 C CA . LYS A 1 89 ? -43.415 -11.514 27.032 1.00 62.69 89 LYS A CA 1
ATOM 707 C C . LYS A 1 89 ? -42.969 -10.182 26.442 1.00 62.69 89 LYS A C 1
ATOM 709 O O . LYS A 1 89 ? -43.811 -9.384 26.044 1.00 62.69 89 LYS A O 1
ATOM 714 N N . ASP A 1 90 ? -41.657 -9.989 26.382 1.00 60.75 90 ASP A N 1
ATOM 715 C CA . ASP A 1 90 ? -41.031 -8.812 25.812 1.00 60.75 90 ASP A CA 1
ATOM 716 C C . ASP A 1 90 ? -39.648 -9.171 25.252 1.00 60.75 90 ASP A C 1
ATOM 718 O O . ASP A 1 90 ? -38.959 -10.059 25.772 1.00 60.75 90 ASP A O 1
ATOM 722 N N . VAL A 1 91 ? -39.273 -8.508 24.162 1.00 58.88 91 VAL A N 1
ATOM 723 C CA . VAL A 1 91 ? -37.962 -8.639 23.518 1.00 58.88 91 VAL A CA 1
ATOM 724 C C . VAL A 1 91 ? -37.390 -7.238 23.415 1.00 58.88 91 VAL A C 1
ATOM 726 O O . VAL A 1 91 ? -37.682 -6.499 22.475 1.00 58.88 91 VAL A O 1
ATOM 729 N N . VAL A 1 92 ? -36.568 -6.874 24.394 1.00 62.19 92 VAL A N 1
ATOM 730 C CA . VAL A 1 92 ? -35.926 -5.562 24.433 1.00 62.19 92 VAL A CA 1
ATOM 731 C C . VAL A 1 92 ? -34.524 -5.698 23.845 1.00 62.19 92 VAL A C 1
ATOM 733 O O . VAL A 1 92 ? -33.688 -6.453 24.349 1.00 62.19 92 VAL A O 1
ATOM 736 N N . GLN A 1 93 ? -34.273 -4.983 22.748 1.00 59.16 93 GLN A N 1
ATOM 737 C CA . GLN A 1 93 ? -32.929 -4.811 22.201 1.00 59.16 93 GLN A CA 1
ATOM 738 C C . GLN A 1 93 ? -32.282 -3.633 22.918 1.00 59.16 93 GLN A C 1
ATOM 740 O O . GLN A 1 93 ? -32.698 -2.489 22.732 1.00 59.16 93 GLN A O 1
ATOM 745 N N . ILE A 1 94 ? -31.288 -3.916 23.754 1.00 61.47 94 ILE A N 1
ATOM 746 C CA . ILE A 1 94 ? -30.545 -2.886 24.474 1.00 61.47 94 ILE A CA 1
ATOM 747 C C . ILE A 1 94 ? -29.176 -2.773 23.811 1.00 61.47 94 ILE A C 1
ATOM 749 O O . ILE A 1 94 ? -28.423 -3.744 23.716 1.00 61.47 94 ILE A O 1
ATOM 753 N N . VAL A 1 95 ? -28.876 -1.574 23.317 1.00 58.69 95 VAL A N 1
ATOM 754 C CA . VAL A 1 95 ? -27.527 -1.207 22.887 1.00 58.69 95 VAL A CA 1
ATOM 755 C C . VAL A 1 95 ? -26.840 -0.659 24.123 1.00 58.69 95 VAL A C 1
ATOM 757 O O . VAL A 1 95 ? -27.249 0.379 24.636 1.00 58.69 95 VAL A O 1
ATOM 760 N N . ASP A 1 96 ? -25.863 -1.396 24.636 1.00 57.47 96 ASP A N 1
ATOM 761 C CA . ASP A 1 96 ? -25.120 -1.005 25.829 1.00 57.47 96 ASP A CA 1
ATOM 762 C C . ASP A 1 96 ? -24.168 0.162 25.481 1.00 57.47 96 ASP A C 1
ATOM 764 O O . ASP A 1 96 ? -23.242 -0.033 24.682 1.00 57.47 96 ASP A O 1
ATOM 768 N N . PRO A 1 97 ? -24.400 1.379 26.015 1.00 60.84 97 PRO A N 1
ATOM 769 C CA . PRO A 1 97 ? -23.571 2.541 25.714 1.00 60.84 97 PRO A CA 1
ATOM 770 C C . PRO A 1 97 ? -22.178 2.462 26.360 1.00 60.84 97 PRO A C 1
ATOM 772 O O . PRO A 1 97 ? -21.261 3.109 25.861 1.00 60.84 97 PRO A O 1
ATOM 775 N N . ASP A 1 98 ? -21.986 1.653 27.409 1.00 61.47 98 ASP A N 1
ATOM 776 C CA . ASP A 1 98 ? -20.690 1.499 28.086 1.00 61.47 98 ASP A CA 1
ATOM 777 C C . ASP A 1 98 ? -19.783 0.479 27.369 1.00 61.47 98 ASP A C 1
ATOM 779 O O . ASP A 1 98 ? -18.552 0.556 27.450 1.00 61.47 98 ASP A O 1
ATOM 783 N N . LEU A 1 99 ? -20.369 -0.464 26.616 1.00 55.78 99 LEU A N 1
ATOM 784 C CA . LEU A 1 99 ? -19.627 -1.417 25.773 1.00 55.78 99 LEU A CA 1
ATOM 785 C C . LEU A 1 99 ? 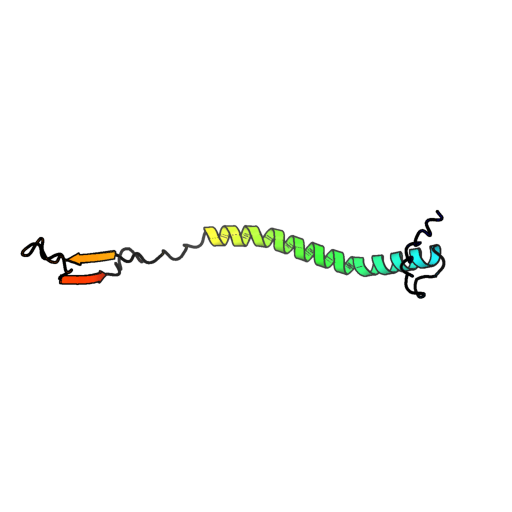-19.255 -0.861 24.389 1.00 55.78 99 LEU A C 1
ATOM 787 O O . LEU A 1 99 ? -18.385 -1.430 23.720 1.00 55.78 99 LEU A O 1
ATOM 791 N N . ASN A 1 100 ? -19.873 0.243 23.970 1.00 53.66 100 ASN A N 1
ATOM 792 C CA . ASN A 1 100 ? -19.636 0.894 22.683 1.00 53.66 100 ASN A CA 1
ATOM 793 C C . ASN A 1 100 ? -19.215 2.372 22.873 1.00 53.66 100 ASN A C 1
ATOM 795 O O . ASN A 1 100 ? -20.011 3.259 22.562 1.00 53.66 100 ASN A O 1
ATOM 799 N N . PRO A 1 101 ? -18.004 2.634 23.415 1.00 54.81 101 PRO A N 1
ATOM 800 C CA . PRO A 1 101 ? -17.469 3.986 23.603 1.00 54.81 101 PRO A CA 1
ATOM 801 C C . PRO A 1 101 ? -17.081 4.673 22.290 1.00 54.81 101 PRO A C 1
ATOM 803 O O . PRO A 1 101 ? -16.698 3.954 21.334 1.00 54.81 101 PRO A O 1
#

Secondary structure (DSSP, 8-state):
----PPPP------GGG-S-HHHHHHHHHHHHHHHHHHHHHHHHHHHHHHHHHHHHHHHHHHS-PPPPP-EEEEEE--GGGTTT----SEEEEEE-TTT--

Foldseek 3Di:
DDDDDDDDPDPDDPPVCPDDPVVNVVVVVVVVVVCVVVVVVVVVVVVVCVVVVVVVVVVVVVDPDQDDFDWDWDFAFDPPDPDPDRDGPDTDTDRDVVVRD